Protein AF-A0A3D0Q2P9-F1 (afdb_monomer_lite)

pLDDT: mean 80.11, std 17.82, range [42.25, 96.5]

Foldseek 3Di:
DDDDPDDPPPPPPVPPPVPPAAEEEAEAQAPVSVVVVVVVVVVPRRHHYHYHHPDPDHHDDCVVVD

Structure (mmCIF, N/CA/C/O backbone):
data_AF-A0A3D0Q2P9-F1
#
_entry.id   AF-A0A3D0Q2P9-F1
#
loop_
_atom_site.group_PDB
_atom_site.id
_atom_site.type_symbol
_atom_site.label_atom_id
_atom_site.label_alt_id
_atom_site.label_comp_id
_atom_site.label_asym_id
_atom_site.label_entity_id
_atom_site.label_seq_id
_atom_site.pdbx_PDB_ins_code
_atom_site.Cartn_x
_atom_site.Cartn_y
_atom_site.Cartn_z
_atom_site.occupancy
_atom_site.B_iso_or_equiv
_atom_site.auth_seq_id
_atom_site.auth_comp_id
_atom_site.auth_asym_id
_atom_site.auth_atom_id
_atom_site.pdbx_PDB_model_num
ATOM 1 N N . MET A 1 1 ? -33.277 22.524 55.709 1.00 43.78 1 MET A N 1
ATOM 2 C CA . MET A 1 1 ? -31.923 22.272 55.175 1.00 43.78 1 MET A CA 1
ATOM 3 C C . MET A 1 1 ? -31.889 20.834 54.675 1.00 43.78 1 MET A C 1
ATOM 5 O O . MET A 1 1 ? -31.594 19.939 55.450 1.00 43.78 1 MET A O 1
ATOM 9 N N . VAL A 1 2 ? -32.321 20.592 53.434 1.00 42.25 2 VAL A N 1
ATOM 10 C CA . VAL A 1 2 ? -32.236 19.262 52.808 1.00 42.25 2 VAL A CA 1
ATOM 11 C C . VAL A 1 2 ? -31.098 19.327 51.803 1.00 42.25 2 VAL A C 1
ATOM 13 O O . VAL A 1 2 ? -31.079 20.193 50.932 1.00 42.25 2 VAL A O 1
ATOM 16 N N . VAL A 1 3 ? -30.111 18.468 52.025 1.00 47.69 3 VAL A N 1
ATOM 17 C CA . VAL A 1 3 ? -28.870 18.351 51.262 1.00 47.69 3 VAL A CA 1
ATOM 18 C C . VAL A 1 3 ? -29.223 17.926 49.837 1.00 47.69 3 VAL A C 1
ATOM 20 O O . VAL A 1 3 ? -29.812 16.866 49.631 1.00 47.69 3 VAL A O 1
ATOM 23 N N . GLY A 1 4 ? -28.923 18.783 48.861 1.00 47.34 4 GLY A N 1
ATOM 24 C CA . GLY A 1 4 ? -29.154 18.506 47.447 1.00 47.34 4 GLY A CA 1
ATOM 25 C C . GLY A 1 4 ? -28.272 17.353 46.982 1.00 47.34 4 GLY A C 1
ATOM 26 O O . GLY A 1 4 ? -27.047 17.454 46.998 1.00 47.34 4 GLY A O 1
ATOM 27 N N . PHE A 1 5 ? -28.900 16.255 46.572 1.00 53.91 5 PHE A N 1
ATOM 28 C CA . PHE A 1 5 ? -28.232 15.144 45.910 1.00 53.91 5 PHE A CA 1
ATOM 29 C C . PHE A 1 5 ? -27.867 15.600 44.491 1.00 53.91 5 PHE A C 1
ATOM 31 O O . PHE A 1 5 ? -28.702 15.632 43.589 1.00 53.91 5 PHE A O 1
ATOM 38 N N . PHE A 1 6 ? -26.627 16.052 44.322 1.00 62.72 6 PHE A N 1
ATOM 39 C CA . PHE A 1 6 ? -26.070 16.459 43.038 1.00 62.72 6 PHE A CA 1
ATOM 40 C C . PHE A 1 6 ? -25.819 15.202 42.194 1.00 62.72 6 PHE A C 1
ATOM 42 O O . PHE A 1 6 ? -24.763 14.579 42.295 1.00 62.72 6 PHE A O 1
ATOM 49 N N . LEU A 1 7 ? -26.801 14.782 41.386 1.00 55.00 7 LEU A N 1
ATOM 50 C CA . LEU A 1 7 ? -26.519 13.848 40.297 1.00 55.00 7 LEU A CA 1
ATOM 51 C C . LEU A 1 7 ? -25.617 14.572 39.287 1.00 55.00 7 LEU A C 1
ATOM 53 O O . LEU A 1 7 ? -25.998 15.652 38.825 1.00 55.00 7 LEU A O 1
ATOM 57 N N . PRO A 1 8 ? -24.456 14.013 38.902 1.00 53.97 8 PRO A N 1
ATOM 58 C CA . PRO A 1 8 ? -23.691 14.580 37.809 1.00 53.97 8 PRO A CA 1
ATOM 59 C C . PRO A 1 8 ? -24.542 14.469 36.543 1.00 53.97 8 PRO A C 1
ATOM 61 O O . PRO A 1 8 ? -24.856 13.371 36.080 1.00 53.97 8 PRO A O 1
ATOM 64 N N . LEU A 1 9 ? -24.935 15.620 35.995 1.00 55.38 9 LEU A N 1
ATOM 65 C CA . LEU A 1 9 ? -25.451 15.722 34.637 1.00 55.38 9 LEU A CA 1
ATOM 66 C C . LEU A 1 9 ? -24.388 15.103 33.725 1.00 55.38 9 LEU A C 1
ATOM 68 O O . LEU A 1 9 ? -23.332 15.700 33.504 1.00 55.38 9 LEU A O 1
ATOM 72 N N . LYS A 1 10 ? -24.632 13.874 33.248 1.00 57.53 10 LYS A N 1
ATOM 73 C CA . LYS A 1 10 ? -23.834 13.292 32.169 1.00 57.53 10 LYS A CA 1
ATOM 74 C C . LYS A 1 10 ? -23.820 14.316 31.043 1.00 57.53 10 LYS A C 1
ATOM 76 O O . LYS A 1 10 ? -24.872 14.780 30.606 1.00 57.53 10 LYS A O 1
ATOM 81 N N . LYS A 1 11 ? -22.614 14.708 30.647 1.00 53.56 11 LYS A N 1
ATOM 82 C CA . LYS A 1 11 ? -22.366 15.690 29.603 1.00 53.56 11 LYS A CA 1
ATOM 83 C C . LYS A 1 11 ? -23.160 15.293 28.357 1.00 53.56 11 LYS A C 1
ATOM 85 O O . LYS A 1 11 ? -22.958 14.212 27.815 1.00 53.56 11 LYS A O 1
ATOM 90 N N . VAL A 1 12 ? -24.061 16.173 27.927 1.00 52.56 12 VAL A N 1
ATOM 91 C CA . VAL A 1 12 ? -24.982 16.010 26.782 1.00 52.56 12 VAL A CA 1
ATOM 92 C C . VAL A 1 12 ? -24.230 16.031 25.428 1.00 52.56 12 VAL A C 1
ATOM 94 O O . VAL A 1 12 ? -24.834 16.193 24.376 1.00 52.56 12 VAL A O 1
ATOM 97 N N . ASP A 1 13 ? -22.912 15.799 25.439 1.00 52.94 13 ASP A N 1
ATOM 98 C CA . ASP A 1 13 ? -22.051 15.760 24.251 1.00 52.94 13 ASP A CA 1
ATOM 99 C C . ASP A 1 13 ? -21.571 14.343 23.891 1.00 52.94 13 ASP A C 1
ATOM 101 O O . ASP A 1 13 ? -20.945 14.172 22.848 1.00 52.94 13 ASP A O 1
ATOM 105 N N . GLU A 1 14 ? -21.923 13.297 24.654 1.00 53.28 14 GLU A N 1
ATOM 106 C CA . GLU A 1 14 ? -21.917 11.915 24.126 1.00 53.28 14 GLU A CA 1
ATOM 107 C C . GLU A 1 14 ? -23.129 11.715 23.196 1.00 53.28 14 GLU A C 1
ATOM 109 O O . GLU A 1 14 ? -23.955 10.812 23.333 1.00 53.28 14 GLU A O 1
ATOM 114 N N . MET A 1 15 ? -23.258 12.620 22.226 1.00 45.56 15 MET A N 1
ATOM 115 C CA . MET A 1 15 ? -24.049 12.398 21.035 1.00 45.56 15 MET A CA 1
ATOM 116 C C . MET A 1 15 ? -23.456 11.177 20.347 1.00 45.56 15 MET A C 1
ATOM 118 O O . MET A 1 15 ? -22.286 11.157 19.977 1.00 45.56 15 MET A O 1
ATOM 122 N N . ASN A 1 16 ? -24.29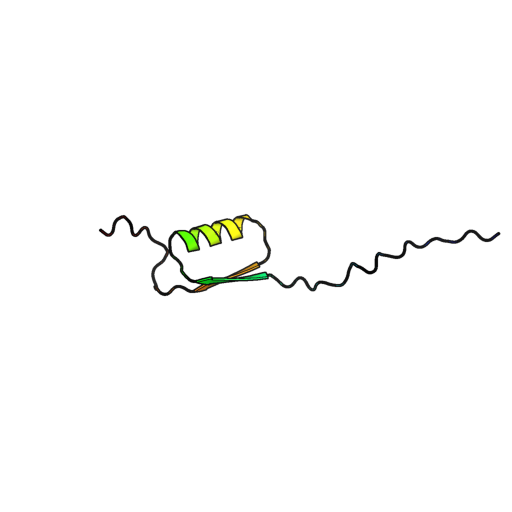6 10.159 20.215 1.00 55.44 16 ASN A N 1
ATOM 123 C CA . ASN A 1 16 ? -24.112 8.953 19.431 1.00 55.44 16 ASN A CA 1
ATOM 124 C C . ASN A 1 16 ? -23.606 9.295 18.016 1.00 55.44 16 ASN A C 1
ATOM 126 O O . ASN A 1 16 ? -24.378 9.386 17.061 1.00 55.44 16 ASN A O 1
ATOM 130 N N . ILE A 1 17 ? -22.292 9.476 17.871 1.00 61.31 17 ILE A N 1
ATOM 131 C CA . ILE A 1 17 ? -21.612 9.277 16.604 1.00 61.31 17 ILE A CA 1
ATOM 132 C C . ILE A 1 17 ? -21.680 7.770 16.433 1.00 61.31 17 ILE A C 1
ATOM 134 O O . ILE A 1 17 ? -20.803 7.045 16.896 1.00 61.31 17 ILE A O 1
ATOM 138 N N . SER A 1 18 ? -22.770 7.294 15.822 1.00 58.22 18 SER A N 1
ATOM 139 C CA . SER A 1 18 ? -22.789 5.986 15.179 1.00 58.22 18 SER A CA 1
ATOM 140 C C . SER A 1 18 ? -21.437 5.870 14.497 1.00 58.22 18 SER A C 1
ATOM 142 O O . SER A 1 18 ? -21.128 6.724 13.661 1.00 58.22 18 SER A O 1
ATOM 144 N N . SER A 1 19 ? -20.599 4.948 14.975 1.00 64.44 19 SER A N 1
ATOM 145 C CA . SER A 1 19 ? -19.205 4.777 14.583 1.00 64.44 19 SER A CA 1
ATOM 146 C C . SER A 1 19 ? -19.172 4.438 13.101 1.00 64.44 19 SER A C 1
ATOM 148 O O . SER A 1 19 ? -19.095 3.283 12.689 1.00 64.44 19 SER A O 1
ATOM 150 N N . ARG A 1 20 ? -19.337 5.463 12.264 1.00 72.31 20 ARG A N 1
ATOM 151 C CA . ARG A 1 20 ? -19.361 5.336 10.822 1.00 72.31 20 ARG A CA 1
ATOM 152 C C . ARG A 1 20 ? -17.945 4.965 10.453 1.00 72.31 20 ARG A C 1
ATOM 154 O O . ARG A 1 20 ? -17.071 5.826 10.421 1.00 72.31 20 ARG A O 1
ATOM 161 N N . GLN A 1 21 ? -17.742 3.670 10.233 1.00 84.31 21 GLN A N 1
ATOM 162 C CA . GLN A 1 21 ? -16.495 3.123 9.735 1.00 84.31 21 GLN A CA 1
ATOM 163 C C . GLN A 1 21 ? -16.062 3.975 8.541 1.00 84.31 21 GLN A C 1
ATOM 165 O O . GLN A 1 21 ? -16.801 4.111 7.559 1.00 84.31 21 GLN A O 1
ATOM 170 N N . GLN A 1 22 ? -14.904 4.618 8.669 1.00 90.12 22 GLN A N 1
ATOM 171 C CA . GLN A 1 22 ? -14.428 5.554 7.661 1.00 90.12 22 GLN A CA 1
ATOM 172 C C . GLN A 1 22 ? -14.221 4.789 6.353 1.00 90.12 22 GLN A C 1
ATOM 174 O O . GLN A 1 22 ? -13.532 3.774 6.345 1.00 90.12 22 GLN A O 1
ATOM 179 N N . ARG A 1 23 ? -14.825 5.239 5.250 1.00 94.31 23 ARG A N 1
ATOM 180 C CA . ARG A 1 23 ? -14.666 4.592 3.940 1.00 94.31 23 ARG A CA 1
ATOM 181 C C . ARG A 1 23 ? -13.620 5.334 3.127 1.00 94.31 23 ARG A C 1
ATOM 183 O O . ARG A 1 23 ? -13.761 6.534 2.910 1.00 94.31 23 ARG A O 1
ATOM 190 N N . ILE A 1 24 ? -12.595 4.619 2.685 1.00 94.50 24 ILE A N 1
ATOM 191 C CA . ILE A 1 24 ? -11.456 5.158 1.945 1.00 94.50 24 ILE A CA 1
ATOM 192 C C . ILE A 1 24 ? -11.424 4.481 0.576 1.00 9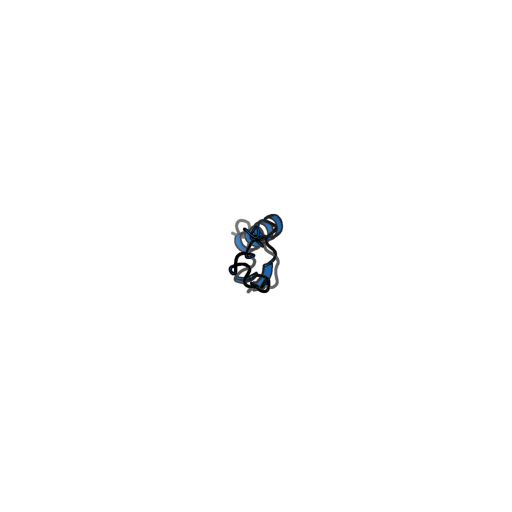4.50 24 ILE A C 1
ATOM 194 O O . ILE A 1 24 ? -11.422 3.254 0.489 1.00 94.50 24 ILE A O 1
ATOM 198 N N . VAL A 1 25 ? -11.390 5.281 -0.490 1.00 96.50 25 VAL A N 1
ATOM 199 C CA . VAL A 1 25 ? -11.189 4.789 -1.858 1.00 96.50 25 VAL A CA 1
ATOM 200 C C . VAL A 1 25 ? -9.811 5.230 -2.331 1.00 96.50 25 VAL A C 1
ATOM 202 O O . VAL A 1 25 ? -9.503 6.419 -2.310 1.00 96.50 25 VAL A O 1
ATOM 205 N N . ILE A 1 26 ? -8.992 4.275 -2.761 1.00 95.31 26 ILE A N 1
ATOM 206 C CA . ILE A 1 26 ? -7.649 4.506 -3.297 1.00 95.31 26 ILE A CA 1
ATOM 207 C C . ILE A 1 26 ? -7.688 4.194 -4.790 1.00 95.31 26 ILE A C 1
ATOM 209 O O . ILE A 1 26 ? -8.091 3.102 -5.182 1.00 95.31 26 ILE A O 1
ATOM 213 N N . ILE A 1 27 ? -7.278 5.146 -5.628 1.00 95.81 27 ILE A N 1
ATOM 214 C CA . ILE A 1 27 ? -7.218 4.967 -7.083 1.00 95.81 27 ILE A CA 1
ATOM 215 C C . ILE A 1 27 ? -5.755 4.761 -7.480 1.00 95.81 27 ILE A C 1
ATOM 217 O O . ILE A 1 27 ? -4.937 5.666 -7.346 1.00 95.81 27 ILE A O 1
ATOM 221 N N . GLY A 1 28 ? -5.446 3.564 -7.974 1.00 93.88 28 GLY A N 1
ATOM 222 C CA . GLY A 1 28 ? -4.106 3.117 -8.342 1.00 93.88 28 GLY A CA 1
ATOM 223 C C . GLY A 1 28 ? -3.514 2.134 -7.328 1.00 93.88 28 GLY A C 1
ATOM 224 O O . GLY A 1 28 ? -3.308 2.471 -6.166 1.00 93.88 28 GLY A O 1
ATOM 225 N N . ASN A 1 29 ? -3.178 0.926 -7.793 1.00 93.81 29 ASN A N 1
ATOM 226 C CA . ASN A 1 29 ? -2.508 -0.123 -7.011 1.00 93.81 29 ASN A CA 1
ATOM 227 C C . ASN A 1 29 ? -1.035 -0.294 -7.434 1.00 93.81 29 ASN A C 1
ATOM 229 O O . ASN A 1 29 ? -0.552 -1.405 -7.632 1.00 93.81 29 ASN A O 1
ATOM 233 N N . GLY A 1 30 ? -0.337 0.822 -7.667 1.00 93.25 30 GLY A N 1
ATOM 234 C CA . GLY A 1 30 ? 1.115 0.824 -7.882 1.00 93.25 30 GL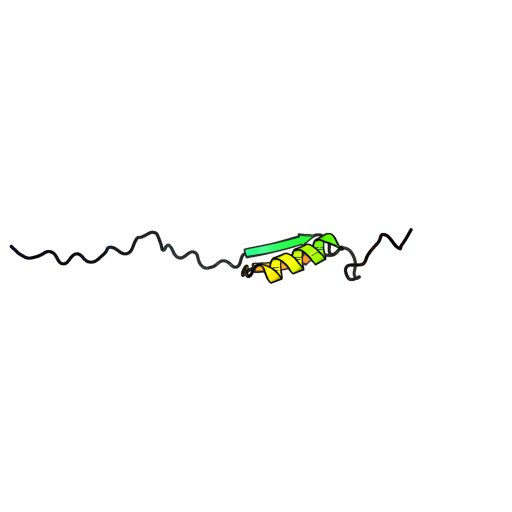Y A CA 1
ATOM 235 C C . GLY A 1 30 ? 1.884 0.758 -6.559 1.00 93.25 30 GLY A C 1
ATOM 236 O O . GLY A 1 30 ? 1.276 0.675 -5.494 1.00 93.25 30 GLY A O 1
ATOM 237 N N . MET A 1 31 ? 3.215 0.878 -6.615 1.00 93.75 31 MET A N 1
ATOM 238 C CA . MET A 1 31 ? 4.092 0.833 -5.428 1.00 93.75 31 MET A CA 1
ATOM 239 C C . MET A 1 31 ? 3.619 1.758 -4.291 1.00 93.75 31 MET A C 1
ATOM 241 O O . MET A 1 31 ? 3.539 1.338 -3.142 1.00 93.75 31 MET A O 1
ATOM 245 N N . VAL A 1 32 ? 3.234 2.999 -4.616 1.00 94.12 32 VAL A N 1
ATOM 246 C CA . VAL A 1 32 ? 2.779 3.991 -3.623 1.00 94.12 32 VAL A CA 1
ATOM 247 C C . VAL A 1 32 ? 1.418 3.627 -3.023 1.00 94.12 32 VAL A C 1
ATOM 249 O O . VAL A 1 32 ? 1.238 3.724 -1.813 1.00 94.12 32 VAL A O 1
ATOM 252 N N . GLY A 1 33 ? 0.462 3.201 -3.855 1.00 94.44 33 GLY A N 1
ATOM 253 C CA . GLY A 1 33 ? -0.882 2.835 -3.399 1.00 94.44 33 GLY A CA 1
ATOM 254 C C . GLY A 1 33 ? -0.858 1.605 -2.497 1.00 94.44 33 GLY A C 1
ATOM 255 O O . GLY A 1 33 ? -1.496 1.600 -1.448 1.00 94.44 33 GLY A O 1
ATOM 256 N N . HIS A 1 34 ? -0.053 0.607 -2.864 1.00 94.50 34 HIS A N 1
ATOM 257 C CA . HIS A 1 34 ? 0.160 -0.586 -2.054 1.00 94.50 34 HIS A CA 1
ATOM 258 C C . HIS A 1 34 ? 0.781 -0.247 -0.695 1.00 94.50 34 HIS A C 1
ATOM 260 O O . HIS A 1 34 ? 0.201 -0.576 0.337 1.00 94.50 34 HIS A O 1
ATOM 266 N N . HIS A 1 35 ? 1.885 0.507 -0.689 1.00 94.81 35 HIS A N 1
ATOM 267 C CA . HIS A 1 35 ? 2.537 0.942 0.546 1.00 94.81 35 HIS A CA 1
ATOM 268 C C . HIS A 1 35 ? 1.595 1.764 1.441 1.00 94.81 35 HIS A C 1
ATOM 270 O O . HIS A 1 35 ? 1.577 1.604 2.656 1.00 94.81 35 HIS A O 1
ATOM 276 N N . PHE A 1 36 ? 0.762 2.631 0.860 1.00 95.00 36 PHE A N 1
ATOM 277 C CA . PHE A 1 36 ? -0.206 3.408 1.631 1.00 95.00 36 PHE A CA 1
ATOM 278 C C . PHE A 1 36 ? -1.254 2.528 2.331 1.00 95.00 36 PHE A C 1
ATO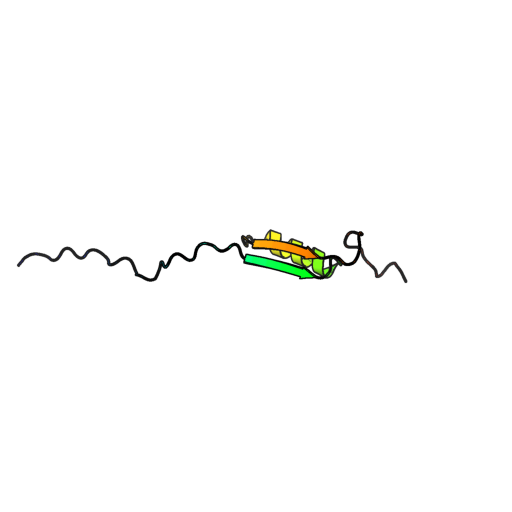M 280 O O . PHE A 1 36 ? -1.579 2.773 3.492 1.00 95.00 36 PHE A O 1
ATOM 287 N N . VAL A 1 37 ? -1.749 1.479 1.664 1.00 94.25 37 VAL A N 1
ATOM 288 C CA . VAL A 1 37 ? -2.661 0.502 2.282 1.00 94.25 37 VAL A CA 1
ATOM 289 C C . VAL A 1 37 ? -1.992 -0.212 3.456 1.00 94.25 37 VAL A C 1
ATOM 291 O O . VAL A 1 37 ? -2.621 -0.350 4.502 1.00 94.25 37 VAL A O 1
ATOM 294 N N . GLU A 1 38 ? -0.726 -0.616 3.325 1.00 93.94 38 GLU A N 1
ATOM 295 C CA . GLU A 1 38 ? 0.024 -1.239 4.426 1.00 93.94 38 GLU A CA 1
ATOM 296 C C . GLU A 1 38 ? 0.123 -0.311 5.641 1.00 93.94 38 GLU A C 1
ATOM 298 O O . GLU A 1 38 ? -0.149 -0.729 6.766 1.00 93.94 38 GLU A O 1
ATOM 303 N N . GLN A 1 39 ? 0.439 0.970 5.425 1.00 94.56 39 GLN A N 1
ATOM 304 C CA . GLN A 1 39 ? 0.486 1.959 6.506 1.00 94.56 39 GLN A CA 1
ATOM 305 C C . GLN A 1 39 ? -0.883 2.133 7.184 1.00 94.56 39 GLN A C 1
ATOM 307 O O . GLN A 1 39 ? -0.955 2.207 8.409 1.00 94.56 39 GLN A O 1
ATOM 312 N N . LEU A 1 40 ? -1.977 2.148 6.413 1.00 92.94 40 LEU A N 1
ATOM 313 C CA . LEU A 1 40 ? -3.333 2.237 6.965 1.00 92.94 40 LEU A CA 1
ATOM 314 C C . LEU A 1 40 ? -3.699 1.009 7.803 1.00 92.94 40 LEU A C 1
ATOM 316 O O . LEU A 1 40 ? -4.254 1.164 8.888 1.00 92.94 40 LEU A O 1
ATOM 320 N N . ILE A 1 41 ? -3.358 -0.195 7.346 1.00 90.88 41 ILE A N 1
ATOM 321 C CA . ILE A 1 41 ? -3.595 -1.430 8.107 1.00 90.88 41 ILE A CA 1
ATOM 322 C C . ILE A 1 41 ? -2.823 -1.402 9.436 1.00 90.88 41 ILE A C 1
ATOM 324 O O . ILE A 1 41 ? -3.370 -1.781 10.469 1.00 90.88 41 ILE A O 1
ATOM 328 N N . ASN A 1 42 ? -1.595 -0.881 9.431 1.00 94.06 42 ASN A N 1
ATOM 329 C CA . ASN A 1 42 ? -0.752 -0.773 10.625 1.00 94.06 42 ASN A CA 1
ATOM 330 C C . ASN A 1 42 ? -1.157 0.364 11.584 1.00 94.06 42 ASN A C 1
ATOM 332 O O . ASN A 1 42 ? -0.672 0.411 12.710 1.00 94.06 42 ASN A O 1
ATOM 336 N N . SER A 1 43 ? -2.028 1.285 11.162 1.00 89.50 43 SER A N 1
ATOM 337 C CA . SER A 1 43 ? -2.424 2.467 11.948 1.00 89.50 43 SER A CA 1
ATOM 338 C C . SER A 1 43 ? -3.578 2.236 12.939 1.00 89.50 43 SER A C 1
ATOM 340 O O . SER A 1 43 ? -4.041 3.186 13.566 1.00 89.50 43 SER A O 1
ATOM 342 N N . GLU A 1 44 ? -4.081 0.999 13.062 1.00 82.56 44 GLU A N 1
ATOM 343 C CA . GLU A 1 44 ? -5.240 0.611 13.898 1.00 82.56 44 GLU A CA 1
ATOM 344 C C . GLU A 1 44 ? -6.534 1.414 13.629 1.00 82.56 44 GLU A C 1
ATOM 346 O O . GLU A 1 44 ? -7.512 1.351 14.380 1.00 82.56 44 GLU A O 1
ATOM 351 N N . HIS 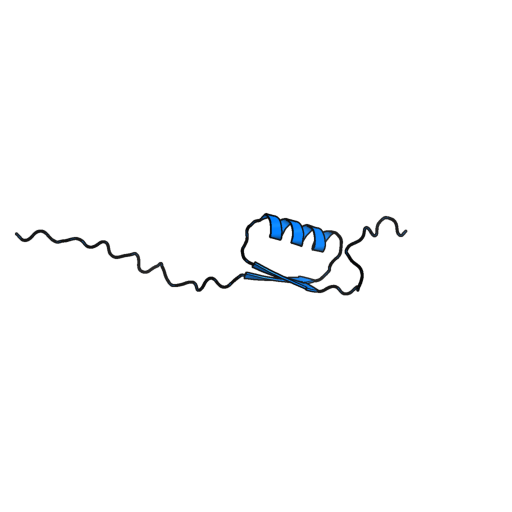A 1 45 ? -6.596 2.156 12.521 1.00 85.19 45 HIS A N 1
ATOM 352 C CA . HIS A 1 45 ? -7.793 2.877 12.119 1.00 85.19 45 HIS A CA 1
ATOM 353 C C . HIS A 1 45 ? -8.854 1.904 11.605 1.00 85.19 45 HIS A C 1
ATOM 355 O O . HIS A 1 45 ? -8.700 1.281 10.554 1.00 85.19 45 HIS A O 1
ATOM 361 N N . ASN A 1 46 ? -9.985 1.826 12.311 1.00 87.06 46 ASN A N 1
ATOM 362 C CA . ASN A 1 46 ? -11.130 1.041 11.865 1.00 87.06 46 ASN A CA 1
ATOM 363 C C . A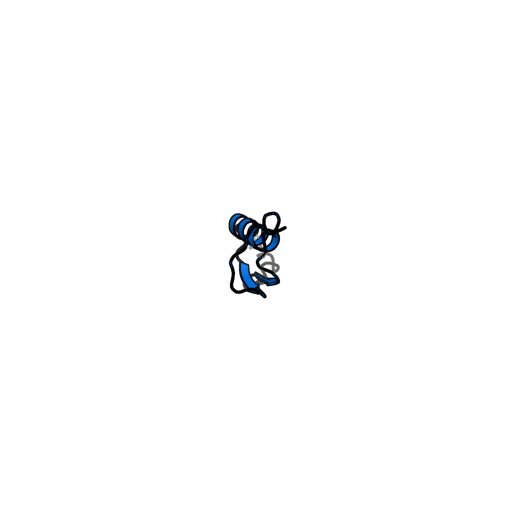SN A 1 46 ? -11.803 1.710 10.651 1.00 87.06 46 ASN A C 1
ATOM 365 O O . ASN A 1 46 ? -12.705 2.545 10.776 1.00 87.06 46 ASN A O 1
ATOM 369 N N . CYS A 1 47 ? -11.321 1.364 9.461 1.00 91.38 47 CYS A N 1
ATOM 370 C CA . CYS A 1 47 ? -11.772 1.895 8.184 1.00 91.38 47 CYS A CA 1
ATOM 371 C C . CYS A 1 47 ? -12.102 0.764 7.202 1.00 91.38 47 CYS A C 1
ATOM 373 O O . CYS A 1 47 ? -11.735 -0.393 7.388 1.00 91.38 47 CYS A O 1
ATOM 375 N N . HIS A 1 48 ? -12.880 1.085 6.177 1.00 93.81 48 HIS A N 1
ATOM 376 C CA . HIS A 1 48 ? -13.178 0.207 5.057 1.00 93.81 48 HIS A CA 1
ATOM 377 C C . HIS A 1 48 ? -12.427 0.748 3.846 1.00 93.81 48 HIS A C 1
ATOM 379 O O . HIS A 1 48 ? -12.689 1.875 3.420 1.00 93.81 48 HIS A O 1
ATOM 385 N N . ILE A 1 49 ? -11.507 -0.039 3.298 1.00 94.31 49 ILE A N 1
ATOM 386 C CA . ILE A 1 49 ? -10.629 0.392 2.210 1.00 94.31 49 ILE A CA 1
ATOM 387 C C . ILE A 1 49 ? -11.046 -0.318 0.923 1.00 94.31 49 ILE A C 1
ATOM 389 O O . ILE A 1 49 ? -11.138 -1.542 0.878 1.00 94.31 49 ILE A O 1
ATOM 393 N N . THR A 1 50 ? -11.276 0.449 -0.139 1.00 96.00 50 THR A N 1
ATOM 394 C CA . THR A 1 50 ? -11.474 -0.066 -1.496 1.00 96.00 50 THR A CA 1
ATOM 395 C C . THR A 1 50 ? -10.366 0.469 -2.389 1.00 96.00 50 THR A C 1
ATOM 397 O O . THR A 1 50 ? -10.202 1.681 -2.516 1.00 96.00 50 THR A O 1
ATOM 400 N N . VAL A 1 51 ? -9.618 -0.423 -3.034 1.00 95.50 51 VAL A N 1
ATOM 401 C CA . VAL A 1 51 ? -8.579 -0.049 -3.999 1.00 95.50 51 VAL A CA 1
ATOM 402 C C . VAL A 1 51 ? -9.096 -0.316 -5.406 1.00 95.50 51 VAL A C 1
ATOM 404 O O . VAL A 1 51 ? -9.508 -1.430 -5.721 1.00 95.50 51 VAL A O 1
ATOM 407 N N . LEU A 1 52 ? -9.068 0.703 -6.257 1.00 96.19 52 LEU A N 1
ATOM 408 C CA . LEU A 1 52 ? -9.403 0.605 -7.671 1.00 96.19 52 LEU A CA 1
ATOM 409 C C . LEU A 1 52 ? -8.106 0.605 -8.476 1.00 96.19 52 LEU A C 1
ATOM 411 O O . LEU A 1 52 ? -7.354 1.577 -8.449 1.00 96.19 52 LEU A O 1
ATOM 415 N N . SER A 1 53 ? -7.840 -0.482 -9.195 1.00 94.31 53 SER A N 1
ATOM 416 C CA . SER A 1 53 ? -6.675 -0.602 -10.073 1.00 94.31 53 SER A CA 1
ATOM 417 C C . SER A 1 53 ? -7.107 -0.578 -11.534 1.00 94.31 53 SER A C 1
ATOM 419 O O . SER A 1 53 ? -8.057 -1.262 -11.909 1.00 94.31 53 SER A O 1
ATOM 421 N N . GLY A 1 54 ? -6.388 0.182 -12.363 1.00 93.50 54 GLY A N 1
ATOM 422 C CA . GLY A 1 54 ? -6.540 0.141 -13.823 1.00 93.50 54 GLY A CA 1
ATOM 423 C C . GLY A 1 54 ? -5.855 -1.066 -14.471 1.00 93.50 54 GLY A C 1
ATOM 424 O O . GLY A 1 54 ? -6.036 -1.316 -15.658 1.00 93.50 54 GLY A O 1
ATOM 425 N N . GLU A 1 55 ? -5.074 -1.821 -13.699 1.00 91.88 55 GLU A N 1
ATOM 426 C CA . GLU A 1 55 ? -4.343 -2.999 -14.155 1.00 91.88 55 GLU A CA 1
ATOM 427 C C . GLU A 1 55 ? -4.734 -4.222 -13.325 1.00 91.88 55 GLU A C 1
ATOM 429 O O . GLU A 1 55 ? -4.934 -4.127 -12.113 1.00 91.88 55 GLU A O 1
ATOM 434 N N . SER A 1 56 ? -4.789 -5.389 -13.969 1.00 89.75 56 SER A N 1
ATOM 435 C CA . SER A 1 56 ? -5.068 -6.675 -13.313 1.00 89.75 56 SER A CA 1
ATOM 436 C C . SER A 1 56 ? -3.879 -7.235 -12.527 1.00 89.75 56 SER A C 1
ATOM 438 O O . SER A 1 56 ? -4.004 -8.259 -11.857 1.00 89.75 56 SER A O 1
ATOM 440 N N . ARG A 1 57 ? -2.713 -6.593 -12.633 1.00 88.44 57 ARG A N 1
ATOM 441 C CA . ARG A 1 57 ? -1.470 -7.011 -11.985 1.00 88.44 57 ARG A CA 1
ATOM 442 C C . ARG A 1 57 ? -1.373 -6.402 -10.585 1.00 88.44 57 ARG A C 1
ATOM 444 O O . ARG A 1 57 ? -1.881 -5.309 -10.336 1.00 88.44 57 ARG A O 1
ATOM 451 N N . LEU A 1 58 ? -0.701 -7.114 -9.681 1.00 87.62 58 LEU A N 1
ATOM 452 C CA . LEU A 1 58 ? -0.322 -6.579 -8.369 1.00 87.62 58 LEU A CA 1
ATOM 453 C C . LEU A 1 58 ? 0.641 -5.397 -8.526 1.00 87.62 58 LEU A C 1
ATOM 455 O O . LEU A 1 58 ? 1.204 -5.205 -9.599 1.00 87.62 58 LEU A O 1
ATOM 459 N N . ALA A 1 59 ? 0.857 -4.625 -7.461 1.00 90.50 59 ALA A N 1
ATOM 460 C CA . ALA A 1 59 ? 1.912 -3.620 -7.455 1.00 90.50 59 ALA A CA 1
ATOM 461 C C . ALA A 1 59 ? 3.267 -4.283 -7.756 1.00 90.50 59 ALA A C 1
ATOM 463 O O . ALA A 1 59 ? 3.615 -5.302 -7.162 1.00 90.50 59 ALA A O 1
ATOM 464 N N . TYR A 1 60 ? 4.016 -3.711 -8.693 1.00 91.06 60 TYR A N 1
ATOM 465 C CA . TYR A 1 60 ? 5.353 -4.161 -9.066 1.00 91.06 60 TYR A CA 1
ATOM 466 C C . TYR A 1 60 ? 6.251 -2.952 -9.315 1.00 91.06 60 TYR A C 1
ATOM 468 O O . TYR A 1 60 ? 5.771 -1.860 -9.647 1.00 91.06 60 TYR A O 1
ATOM 476 N N . ASP A 1 61 ? 7.557 -3.160 -9.173 1.00 89.50 61 ASP A N 1
ATOM 477 C CA . ASP A 1 61 ? 8.546 -2.134 -9.466 1.00 89.50 61 ASP A CA 1
ATOM 478 C C . ASP A 1 61 ? 8.679 -1.945 -10.984 1.00 89.50 61 ASP A C 1
ATOM 480 O O . ASP A 1 61 ? 9.014 -2.873 -11.722 1.00 89.50 61 ASP A O 1
ATOM 484 N N . ARG A 1 62 ? 8.375 -0.733 -11.459 1.00 87.75 62 ARG A N 1
ATOM 485 C CA . ARG A 1 62 ? 8.451 -0.382 -12.884 1.00 87.75 62 ARG A CA 1
ATOM 486 C C . ARG A 1 62 ? 9.838 0.092 -13.306 1.00 87.75 62 ARG A C 1
ATOM 488 O O . ARG A 1 62 ? 10.074 0.190 -14.504 1.00 87.75 62 ARG A O 1
ATOM 495 N N . VAL A 1 63 ? 10.736 0.379 -12.360 1.00 88.00 63 VAL A N 1
ATOM 496 C CA . VAL A 1 63 ? 12.094 0.885 -12.629 1.00 88.00 63 VAL A CA 1
ATOM 497 C C . VAL A 1 63 ? 12.912 -0.131 -13.425 1.00 88.00 63 VAL A C 1
ATOM 499 O O . VAL A 1 63 ? 13.714 0.250 -14.266 1.00 88.00 63 VAL A O 1
ATOM 502 N N . TYR A 1 64 ? 12.660 -1.426 -13.229 1.00 81.25 64 TYR A N 1
ATOM 503 C CA . TYR A 1 64 ? 13.354 -2.505 -13.937 1.00 81.25 64 TYR A CA 1
ATOM 504 C C . TYR A 1 64 ? 12.793 -2.819 -15.337 1.00 81.25 64 TYR A C 1
ATOM 506 O O . TYR A 1 64 ? 13.173 -3.828 -15.926 1.00 81.25 64 TYR A O 1
ATOM 514 N N . LEU A 1 65 ? 11.864 -2.013 -15.866 1.00 81.19 65 LEU A N 1
ATOM 515 C CA . LEU A 1 65 ? 11.214 -2.258 -17.165 1.00 81.19 65 LEU A CA 1
ATOM 516 C C . LEU A 1 65 ? 11.719 -1.362 -18.307 1.00 81.19 65 LEU A C 1
ATOM 518 O O . LEU A 1 65 ? 11.146 -1.409 -19.397 1.00 81.19 65 LEU A O 1
ATOM 522 N N . SER A 1 66 ? 12.746 -0.547 -18.059 1.00 72.81 66 SER A N 1
ATOM 523 C CA . SER A 1 66 ? 13.387 0.336 -19.044 1.00 72.81 66 SER A CA 1
ATOM 524 C C . SER A 1 66 ? 14.721 -0.206 -19.530 1.00 72.81 66 SER A C 1
ATOM 526 O O . SER A 1 66 ? 15.510 -0.613 -18.647 1.00 72.81 66 SER A O 1
#

Radius of gyration: 23.63 Å; chains: 1; bounding box: 46×29×74 Å

Secondary structure (DSSP, 8-state):
-----------TT-------PEEEEEE--SHHHHHHHHHHHHTT--EEEEEE-SSSSPP--SGGG-

Sequence (66 aa):
MVVGFFLPLKKVDEMNISSRQQRIVIIGNGMVGHHFVEQLINSEHNCHITVLSGESRLAYDRVYLS